Protein AF-A0A1J4V3S9-F1 (afdb_monomer)

Organism: NCBI:txid1805282

Solvent-accessible surface area (backbone atoms only — not comparable to full-atom values): 5370 Å² total; per-residue (Å²): 131,67,61,76,69,40,50,77,36,48,70,62,34,25,67,54,50,72,44,48,51,65,58,49,53,55,49,48,66,64,42,51,62,57,46,52,54,50,50,50,50,64,60,61,71,51,95,66,98,59,69,80,85,75,61,89,72,74,89,63,53,71,68,49,51,54,54,49,49,37,37,45,63,66,72,42,80,47,71,67,56,51,43,69,75,66,67,126

Mean predicted aligned error: 6.05 Å

Foldseek 3Di:
DPLVVQLVPQVSLCVQQVDGSVVLVVVCVVCVVVVVVVQQCVQPVDDDPDDRPPDDDDPDDPSVVVSVVSNCCVVDPDVVNVCVVPVD

pLDDT: mean 88.4, std 8.2, range [55.16, 97.19]

Secondary structure (DSSP, 8-state):
--HHHHHT-HHHHHHHHSS-HHHHHHHHHHHHHHHHHHHHHHHHSS--SS-TT-SPPPSS-HHHHHHHHHHHHHHS--HHHHHHHH--

Structure (mmCIF, N/CA/C/O backbone):
data_AF-A0A1J4V3S9-F1
#
_entry.id   AF-A0A1J4V3S9-F1
#
loop_
_atom_site.group_PDB
_atom_site.id
_atom_site.type_symbol
_atom_site.label_atom_id
_atom_site.label_alt_id
_atom_site.label_comp_id
_atom_site.label_asym_id
_atom_site.label_entity_id
_atom_site.label_seq_id
_atom_site.pdbx_PDB_ins_code
_atom_site.Cartn_x
_atom_site.Cartn_y
_atom_site.Cartn_z
_atom_site.occupancy
_atom_site.B_iso_or_equiv
_atom_site.auth_seq_id
_atom_site.auth_comp_id
_atom_site.auth_asym_id
_atom_site.auth_atom_id
_atom_site.pdbx_PDB_model_num
ATOM 1 N N . MET A 1 1 ? -10.346 6.622 -1.838 1.00 80.31 1 MET A N 1
ATOM 2 C CA . MET A 1 1 ? -10.643 5.862 -0.600 1.00 80.31 1 MET A CA 1
ATOM 3 C C . MET A 1 1 ? -10.021 6.580 0.594 1.00 80.31 1 MET A C 1
ATOM 5 O O . MET A 1 1 ? -8.861 6.960 0.507 1.00 80.31 1 MET A O 1
ATOM 9 N N . ASN A 1 2 ? -10.764 6.819 1.680 1.00 90.12 2 ASN A N 1
ATOM 10 C CA . ASN A 1 2 ? -10.229 7.508 2.864 1.00 90.12 2 ASN A CA 1
ATOM 11 C C . ASN A 1 2 ? -9.777 6.486 3.920 1.00 90.12 2 ASN A C 1
ATOM 13 O O . ASN A 1 2 ? -10.575 6.064 4.756 1.00 90.12 2 ASN A O 1
ATOM 17 N N . ILE A 1 3 ? -8.504 6.084 3.858 1.00 91.88 3 ILE A N 1
ATOM 18 C CA . ILE A 1 3 ? -7.943 5.053 4.744 1.00 91.88 3 ILE A CA 1
ATOM 19 C C . ILE A 1 3 ? -7.941 5.502 6.205 1.00 91.88 3 ILE A C 1
ATOM 21 O O . ILE A 1 3 ? -8.326 4.727 7.074 1.00 91.88 3 ILE A O 1
ATOM 25 N N . ARG A 1 4 ? -7.650 6.782 6.474 1.00 92.06 4 ARG A N 1
ATOM 26 C CA . ARG A 1 4 ? -7.673 7.354 7.832 1.00 92.06 4 ARG A CA 1
ATOM 27 C C . ARG A 1 4 ? -9.033 7.222 8.519 1.00 92.06 4 ARG A C 1
ATOM 29 O O . ARG A 1 4 ? -9.095 6.942 9.708 1.00 92.06 4 ARG A O 1
ATOM 36 N N . LYS A 1 5 ? -10.136 7.419 7.790 1.00 93.88 5 LYS A N 1
ATOM 37 C CA . LYS A 1 5 ? -11.487 7.211 8.344 1.00 93.88 5 LYS A CA 1
ATOM 38 C C . LYS A 1 5 ? -11.810 5.729 8.545 1.00 93.88 5 LYS A C 1
ATOM 40 O O . LYS A 1 5 ? -12.524 5.385 9.481 1.00 93.88 5 LYS A O 1
ATOM 45 N N . LEU A 1 6 ? -11.316 4.853 7.670 1.00 92.00 6 LEU A N 1
ATOM 46 C CA . LEU A 1 6 ? -11.547 3.410 7.775 1.00 92.00 6 LEU A CA 1
ATOM 47 C C . LEU A 1 6 ? -10.753 2.791 8.930 1.00 92.00 6 LEU A C 1
ATOM 49 O O . LEU A 1 6 ? -11.285 1.940 9.638 1.00 92.00 6 LEU A O 1
ATOM 53 N N . SER A 1 7 ? -9.516 3.235 9.160 1.00 92.69 7 SER A N 1
ATOM 54 C CA . SER A 1 7 ? -8.656 2.726 10.235 1.00 92.69 7 SER A CA 1
ATOM 55 C C . SER A 1 7 ? -9.219 3.008 11.631 1.00 92.69 7 SER A C 1
ATOM 57 O O . SER A 1 7 ? -8.997 2.222 12.549 1.00 92.69 7 SER A O 1
ATOM 59 N N . GLN A 1 8 ? -10.036 4.057 11.779 1.00 96.00 8 GLN A N 1
ATOM 60 C CA . GLN A 1 8 ? -10.792 4.358 13.004 1.00 96.00 8 GLN A CA 1
ATOM 61 C C . GLN A 1 8 ? -11.900 3.336 13.314 1.00 96.00 8 GLN A C 1
ATOM 63 O O . GLN A 1 8 ? -12.475 3.365 14.399 1.00 96.00 8 GLN A O 1
ATOM 68 N N . ARG A 1 9 ? -12.220 2.427 12.384 1.00 95.94 9 ARG A N 1
ATOM 69 C CA . ARG A 1 9 ? -13.237 1.377 12.548 1.00 95.94 9 ARG A CA 1
ATOM 70 C C . ARG A 1 9 ? -12.600 -0.004 12.348 1.00 95.94 9 ARG A C 1
ATOM 72 O O . ARG A 1 9 ? -12.837 -0.629 11.314 1.00 95.94 9 ARG A O 1
ATOM 79 N N . PRO A 1 10 ? -11.834 -0.529 13.326 1.00 94.50 10 PRO A N 1
ATOM 80 C CA . PRO A 1 10 ? -11.012 -1.729 13.142 1.00 94.50 10 PRO A CA 1
ATOM 81 C C . PRO A 1 10 ? -11.783 -2.962 12.663 1.00 94.50 10 PRO A C 1
ATOM 83 O O . PRO A 1 10 ? -11.281 -3.703 11.824 1.00 94.50 10 PRO A O 1
ATOM 86 N N . LYS A 1 11 ? -13.024 -3.157 13.135 1.00 95.12 11 LYS A N 1
ATOM 87 C CA . LYS A 1 11 ? -13.886 -4.269 12.692 1.00 95.12 11 LYS A CA 1
ATOM 88 C C . LYS A 1 11 ? -14.216 -4.186 11.199 1.00 95.12 11 LYS A C 1
ATOM 90 O O . LYS A 1 11 ? -14.082 -5.168 10.480 1.00 95.12 11 LYS A O 1
ATOM 95 N N . VAL A 1 12 ? -14.618 -3.003 10.734 1.00 92.62 12 VAL A N 1
ATOM 96 C CA . VAL A 1 12 ? -14.947 -2.756 9.320 1.00 92.62 12 VAL A CA 1
ATOM 97 C C . VAL A 1 12 ? -13.689 -2.862 8.462 1.00 92.62 12 VAL A C 1
ATOM 99 O O . VAL A 1 12 ? -13.712 -3.473 7.399 1.00 92.62 12 VAL A O 1
ATOM 102 N N . PHE A 1 13 ? -12.576 -2.315 8.951 1.00 95.19 13 PHE A N 1
ATOM 103 C CA . PHE A 1 13 ? -11.282 -2.394 8.285 1.00 95.19 13 PHE A CA 1
ATOM 104 C C . PHE A 1 13 ? -10.841 -3.849 8.069 1.00 95.19 13 PHE A C 1
ATOM 106 O O . PHE A 1 13 ? -10.546 -4.242 6.943 1.00 95.19 13 PHE A O 1
ATOM 113 N N . GLY A 1 14 ? -10.878 -4.666 9.126 1.00 93.75 14 GLY A N 1
ATOM 114 C CA . GLY A 1 14 ? -10.535 -6.086 9.054 1.00 93.75 14 GLY A CA 1
ATOM 115 C C . GLY A 1 14 ? -11.479 -6.888 8.160 1.00 93.75 14 GLY A C 1
ATOM 116 O O . 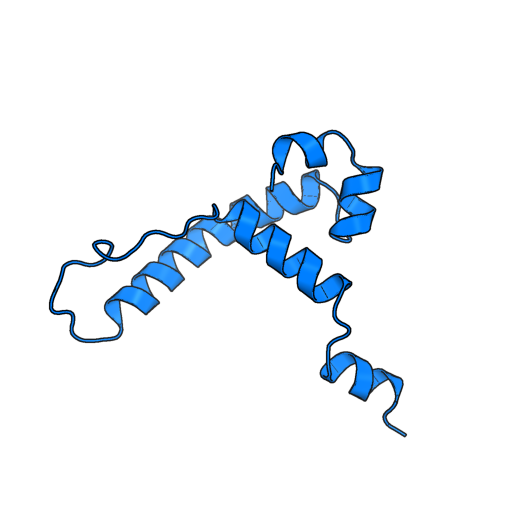GLY A 1 14 ? -11.035 -7.800 7.469 1.00 93.75 14 GLY A O 1
ATOM 117 N N . HIS A 1 15 ? -12.763 -6.527 8.098 1.00 90.75 15 HIS A N 1
ATOM 118 C CA . HIS A 1 15 ? -13.698 -7.169 7.175 1.00 90.75 15 HIS A CA 1
ATOM 119 C C . HIS A 1 15 ? -13.294 -6.947 5.709 1.00 90.75 15 HIS A C 1
ATOM 121 O O . HIS A 1 15 ? -13.218 -7.913 4.946 1.00 90.75 15 HIS A O 1
ATOM 127 N N . PHE A 1 16 ? -12.966 -5.708 5.330 1.00 89.94 16 PHE A N 1
ATOM 128 C CA . PHE A 1 16 ? -12.578 -5.382 3.956 1.00 89.94 16 PHE A CA 1
ATOM 129 C C . PHE A 1 16 ? -11.195 -5.911 3.577 1.00 89.94 16 PHE A C 1
ATOM 131 O O . PHE A 1 16 ? -11.049 -6.526 2.526 1.00 89.94 16 PHE A O 1
ATOM 138 N N . PHE A 1 17 ? -10.190 -5.685 4.423 1.00 92.44 17 PHE A N 1
ATOM 139 C CA . PHE A 1 17 ? -8.792 -5.929 4.058 1.00 92.44 17 PHE A CA 1
ATOM 140 C C . PHE A 1 17 ? -8.218 -7.228 4.632 1.00 92.44 17 PHE A C 1
ATOM 142 O O . PHE A 1 17 ? -7.110 -7.609 4.281 1.00 92.44 17 PHE A O 1
ATOM 149 N N . GLY A 1 18 ? -8.938 -7.916 5.521 1.00 92.06 18 GLY A N 1
ATOM 150 C CA . GLY A 1 18 ? -8.475 -9.158 6.150 1.00 92.06 18 GLY A CA 1
ATOM 151 C C . GLY A 1 18 ? -7.380 -8.978 7.209 1.00 92.06 18 GLY A C 1
ATOM 152 O O . GLY A 1 18 ? -6.961 -9.965 7.803 1.00 92.06 18 GLY A O 1
ATOM 153 N N . ILE A 1 19 ? -6.936 -7.746 7.476 1.00 95.31 19 ILE A N 1
ATOM 154 C CA . ILE A 1 19 ? -5.891 -7.420 8.459 1.00 95.31 19 ILE A CA 1
ATOM 155 C C . ILE A 1 19 ? -6.288 -6.221 9.325 1.00 95.31 19 ILE A C 1
ATOM 157 O O . ILE A 1 19 ? -7.165 -5.437 8.961 1.00 95.31 19 ILE A O 1
ATOM 161 N N . SER A 1 20 ? -5.651 -6.066 10.487 1.00 96.81 20 SER A N 1
ATOM 162 C CA . SER A 1 20 ? -5.894 -4.917 11.367 1.00 96.81 20 SER A CA 1
ATOM 163 C C . SER A 1 20 ? -5.276 -3.621 10.814 1.00 96.81 20 SER A C 1
ATOM 165 O O . SER A 1 20 ? -4.282 -3.673 10.085 1.00 96.81 20 SER A O 1
ATOM 167 N N . PRO A 1 21 ? -5.782 -2.436 11.214 1.00 97.00 21 PRO A N 1
ATOM 168 C CA . PRO A 1 21 ? -5.162 -1.163 10.847 1.00 97.00 21 PRO A CA 1
ATOM 169 C C . PRO A 1 21 ? -3.684 -1.052 11.247 1.00 97.00 21 PRO A C 1
ATOM 171 O O . PRO A 1 21 ? -2.901 -0.444 10.526 1.00 97.00 21 PRO A O 1
ATOM 174 N N . LYS A 1 22 ? -3.292 -1.649 12.384 1.00 97.19 22 LYS A N 1
ATOM 175 C CA . LYS A 1 22 ? -1.895 -1.655 12.842 1.00 97.19 22 LYS A CA 1
ATOM 176 C C . LYS A 1 22 ? -1.007 -2.448 11.881 1.00 97.19 22 LYS A C 1
ATOM 178 O O . LYS A 1 22 ? -0.046 -1.892 11.372 1.00 97.19 22 LYS A O 1
ATOM 183 N N . GLN A 1 23 ? -1.383 -3.693 11.580 1.00 97.19 23 GLN A N 1
ATOM 184 C CA . GLN A 1 23 ? -0.650 -4.541 10.631 1.00 97.19 23 GLN A CA 1
ATOM 185 C C . GLN A 1 23 ? -0.542 -3.891 9.253 1.00 97.19 23 GLN A C 1
ATOM 187 O O . GLN A 1 23 ? 0.510 -3.944 8.629 1.00 97.19 23 GLN A O 1
ATOM 192 N N . PHE A 1 24 ? -1.616 -3.247 8.791 1.00 96.81 24 PHE A N 1
ATOM 193 C CA . PHE A 1 24 ? -1.594 -2.514 7.533 1.00 96.81 24 PHE A CA 1
ATOM 194 C C . PHE A 1 24 ? -0.587 -1.356 7.573 1.00 96.81 24 PHE A C 1
ATOM 196 O O . PHE A 1 24 ? 0.231 -1.234 6.670 1.00 96.81 24 PHE A O 1
ATOM 203 N N . ASN A 1 25 ? -0.591 -0.536 8.627 1.00 96.25 25 ASN A N 1
ATOM 204 C CA . ASN A 1 25 ? 0.361 0.570 8.759 1.00 96.25 25 ASN A CA 1
ATOM 205 C C . ASN A 1 25 ? 1.817 0.097 8.838 1.00 96.25 25 ASN A C 1
ATOM 207 O O . ASN A 1 25 ? 2.691 0.736 8.256 1.00 96.25 25 ASN A O 1
ATOM 211 N N . ASP A 1 26 ? 2.075 -0.993 9.561 1.00 97.12 26 ASP A N 1
ATOM 212 C CA . ASP A 1 26 ? 3.411 -1.578 9.672 1.00 97.12 26 ASP A CA 1
ATOM 213 C C . ASP A 1 26 ? 3.879 -2.089 8.295 1.00 97.12 26 ASP A C 1
ATOM 215 O O . ASP A 1 26 ? 4.959 -1.719 7.838 1.00 97.12 26 ASP A O 1
ATOM 219 N N . LEU A 1 27 ? 3.001 -2.777 7.555 1.00 96.31 27 LEU A N 1
ATOM 220 C CA . LEU A 1 27 ? 3.261 -3.224 6.183 1.00 96.31 27 LEU A CA 1
ATOM 221 C C . LEU A 1 27 ? 3.555 -2.061 5.221 1.00 96.31 27 LEU A C 1
ATOM 223 O O . LEU A 1 27 ? 4.463 -2.149 4.398 1.00 96.31 27 LEU A O 1
ATOM 227 N N . ILE A 1 28 ? 2.799 -0.960 5.300 1.00 96.75 28 ILE A N 1
ATOM 228 C CA . ILE A 1 28 ? 3.034 0.213 4.445 1.00 96.75 28 ILE A CA 1
ATOM 229 C C . ILE A 1 28 ? 4.431 0.787 4.682 1.00 96.75 28 ILE A C 1
ATOM 231 O O . ILE A 1 28 ? 5.122 1.086 3.711 1.00 96.75 28 ILE A O 1
ATOM 235 N N . LYS A 1 29 ? 4.865 0.900 5.943 1.00 95.56 29 LYS A N 1
ATOM 236 C CA . LYS A 1 29 ? 6.203 1.412 6.278 1.00 95.56 29 LYS A CA 1
ATOM 237 C C . LYS A 1 29 ? 7.315 0.543 5.700 1.00 95.56 29 LYS A C 1
ATOM 239 O O . LYS A 1 29 ? 8.313 1.079 5.231 1.00 95.56 29 LYS A O 1
ATOM 244 N N . GLU A 1 30 ? 7.143 -0.774 5.731 1.00 95.75 30 GLU A N 1
ATOM 245 C CA . GLU A 1 30 ? 8.122 -1.720 5.189 1.00 95.75 30 GLU A CA 1
ATOM 246 C C . GLU A 1 30 ? 8.169 -1.682 3.656 1.00 95.75 30 GLU A C 1
ATOM 248 O O . GLU A 1 30 ? 9.244 -1.706 3.057 1.00 95.75 30 GLU A O 1
ATOM 253 N N . LEU A 1 31 ? 7.007 -1.595 3.002 1.00 96.19 31 LEU A N 1
ATOM 254 C CA . LEU A 1 31 ? 6.917 -1.711 1.548 1.00 96.19 31 LEU A CA 1
ATOM 255 C C . LEU A 1 31 ? 7.128 -0.399 0.793 1.00 96.19 31 LEU A C 1
ATOM 257 O O . LEU A 1 31 ? 7.463 -0.449 -0.389 1.00 96.19 31 LEU A O 1
ATOM 261 N N . GLU A 1 32 ? 6.916 0.763 1.412 1.00 95.50 32 GLU A N 1
ATOM 262 C CA . GLU A 1 32 ? 6.949 2.040 0.689 1.00 95.50 32 GLU A CA 1
ATOM 263 C C . GLU A 1 32 ? 8.323 2.314 0.069 1.00 95.50 32 GLU A C 1
ATOM 265 O O . GLU A 1 32 ? 8.397 2.693 -1.102 1.00 95.50 32 GLU A O 1
ATOM 270 N N . LEU A 1 33 ? 9.408 2.045 0.801 1.00 93.75 33 LEU A N 1
ATOM 271 C CA . LEU A 1 33 ? 10.766 2.220 0.282 1.00 93.75 33 LEU A CA 1
ATOM 272 C C . LEU A 1 33 ? 11.047 1.263 -0.889 1.00 93.75 33 LEU A C 1
ATOM 274 O O . LEU A 1 33 ? 11.473 1.694 -1.960 1.00 93.75 33 LEU A O 1
ATOM 278 N N . LEU A 1 34 ? 10.714 -0.020 -0.720 1.00 95.56 34 LEU A N 1
ATOM 279 C CA . LEU A 1 34 ? 10.887 -1.045 -1.756 1.00 95.56 34 LEU A CA 1
ATOM 280 C C . LEU A 1 34 ? 10.075 -0.720 -3.016 1.00 95.56 34 LEU A C 1
ATOM 282 O O . LEU A 1 34 ? 10.537 -0.905 -4.144 1.00 95.56 34 LEU A O 1
ATOM 286 N N . TRP A 1 35 ? 8.861 -0.199 -2.837 1.00 94.69 35 TRP A N 1
ATOM 287 C CA . TRP A 1 35 ? 8.020 0.241 -3.939 1.00 94.69 35 TRP A CA 1
ATOM 288 C C . TRP A 1 35 ? 8.624 1.438 -4.671 1.00 94.69 35 TRP A C 1
ATOM 290 O O . TRP A 1 35 ? 8.612 1.452 -5.902 1.00 94.69 35 TRP A O 1
ATOM 300 N N . GLN A 1 36 ? 9.178 2.421 -3.956 1.00 92.56 36 GLN A N 1
ATOM 301 C CA . GLN A 1 36 ? 9.836 3.575 -4.574 1.00 92.56 36 GLN A CA 1
ATOM 302 C C . GLN A 1 36 ? 11.040 3.152 -5.426 1.00 92.56 36 GLN A C 1
ATOM 304 O O . GLN A 1 36 ? 11.176 3.614 -6.564 1.00 92.56 36 GLN A O 1
ATOM 309 N N . GLU A 1 37 ? 11.869 2.234 -4.926 1.00 93.19 37 GLU A N 1
ATOM 310 C CA . GLU A 1 37 ? 13.002 1.668 -5.666 1.00 93.19 37 GLU A CA 1
ATOM 311 C C . GLU A 1 37 ? 12.544 0.913 -6.921 1.00 93.19 37 GLU A C 1
ATOM 313 O O . GLU A 1 37 ? 13.046 1.152 -8.027 1.00 93.19 37 GLU A O 1
ATOM 318 N N . ALA A 1 38 ? 11.540 0.043 -6.777 1.00 92.69 38 ALA A N 1
ATOM 319 C CA . ALA A 1 38 ? 10.971 -0.710 -7.889 1.00 92.69 38 ALA A CA 1
ATOM 320 C C . ALA A 1 38 ? 10.324 0.211 -8.937 1.00 92.69 38 ALA A C 1
ATOM 322 O O . ALA A 1 38 ? 10.508 0.014 -10.140 1.00 92.69 38 ALA A O 1
ATOM 323 N N . GLU A 1 39 ? 9.610 1.253 -8.509 1.00 91.56 39 GLU A N 1
ATOM 324 C CA . GLU A 1 39 ? 9.024 2.258 -9.396 1.00 91.56 39 GLU A CA 1
ATOM 325 C C . GLU A 1 39 ? 10.086 3.064 -10.133 1.00 91.56 39 GLU A C 1
ATOM 327 O O . GLU A 1 39 ? 9.920 3.351 -11.323 1.00 91.56 39 GLU A O 1
ATOM 332 N N . HIS A 1 40 ? 11.172 3.433 -9.454 1.00 89.88 40 HIS A N 1
ATOM 333 C CA . HIS A 1 40 ? 12.288 4.116 -10.089 1.00 89.8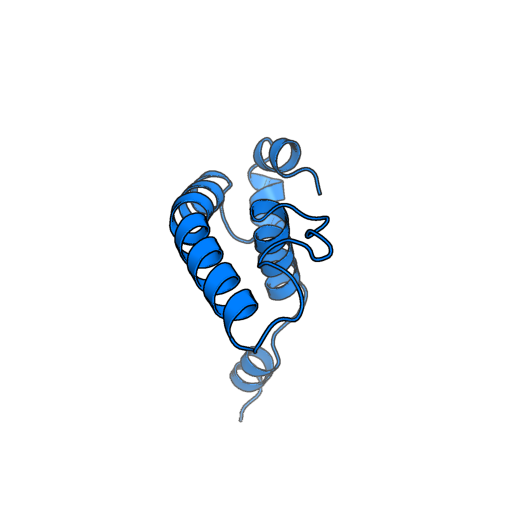8 40 HIS A CA 1
ATOM 334 C C . HIS A 1 40 ? 12.904 3.229 -11.175 1.00 89.88 40 HIS A C 1
ATOM 336 O O . HIS A 1 40 ? 12.991 3.658 -12.328 1.00 89.88 40 HIS A O 1
ATOM 342 N N . LYS A 1 41 ? 13.211 1.966 -10.843 1.00 90.81 41 LYS A N 1
ATOM 343 C CA . LYS A 1 41 ? 13.729 0.963 -11.786 1.00 90.81 41 LYS A CA 1
ATOM 344 C C . LYS A 1 41 ? 12.790 0.750 -12.975 1.00 90.81 41 LYS A C 1
ATOM 346 O O . LYS A 1 41 ? 13.226 0.772 -14.122 1.00 90.81 41 LYS A O 1
ATOM 351 N N . ARG A 1 42 ? 11.484 0.603 -12.732 1.00 89.00 42 ARG A N 1
ATOM 352 C CA . ARG A 1 42 ? 10.471 0.461 -13.792 1.00 89.00 42 ARG A CA 1
ATOM 353 C C . ARG A 1 42 ? 10.457 1.677 -14.713 1.00 89.00 42 ARG A C 1
ATOM 355 O O . ARG A 1 42 ? 10.356 1.536 -15.930 1.00 89.00 42 ARG A O 1
ATOM 362 N N . LYS A 1 43 ? 10.548 2.883 -14.149 1.00 86.44 43 LYS A N 1
ATOM 363 C CA . LYS A 1 43 ? 10.556 4.120 -14.936 1.00 86.44 43 LYS A CA 1
ATOM 364 C C . LYS A 1 43 ? 11.851 4.292 -15.726 1.00 86.44 43 LYS A C 1
ATOM 366 O O . LYS A 1 43 ? 11.779 4.908 -16.787 1.00 86.44 43 LYS A O 1
ATOM 371 N N . SER A 1 44 ? 12.988 3.789 -15.256 1.00 87.00 44 SER A N 1
ATOM 372 C CA . SER A 1 44 ? 14.284 3.900 -15.938 1.00 87.00 44 SER A CA 1
ATOM 373 C C . SER A 1 44 ? 14.610 2.738 -16.886 1.00 87.00 44 SER A C 1
ATOM 375 O O . SER A 1 44 ? 15.583 2.839 -17.624 1.00 87.00 44 SER A O 1
ATOM 377 N N . ALA A 1 45 ? 13.797 1.676 -16.915 1.00 83.50 45 ALA A N 1
ATOM 378 C CA . ALA A 1 45 ? 14.066 0.450 -17.676 1.00 83.50 45 ALA A CA 1
ATOM 379 C C . ALA A 1 45 ? 14.201 0.631 -19.202 1.00 83.50 45 ALA A C 1
ATOM 381 O O . ALA A 1 45 ? 14.839 -0.187 -19.856 1.00 83.50 45 ALA A O 1
ATOM 382 N N . TYR A 1 46 ? 13.616 1.688 -19.771 1.00 82.81 46 TYR A N 1
ATOM 383 C CA . TYR A 1 46 ? 13.676 1.973 -21.206 1.00 82.81 46 TYR A CA 1
ATOM 384 C C . TYR A 1 46 ? 14.313 3.336 -21.466 1.00 82.81 46 TYR A C 1
ATOM 386 O O . TYR A 1 46 ? 14.101 4.258 -20.669 1.00 82.81 46 TYR A O 1
ATOM 394 N N . PRO A 1 47 ? 15.023 3.511 -22.597 1.00 81.25 47 PRO A N 1
ATOM 395 C CA . PRO A 1 47 ? 15.546 4.812 -22.990 1.00 81.25 47 PRO A CA 1
ATOM 396 C C . PRO A 1 47 ? 14.403 5.832 -23.053 1.00 81.25 47 PRO A C 1
ATOM 398 O O . PRO A 1 47 ? 13.441 5.694 -23.813 1.00 81.25 47 PRO A O 1
ATOM 401 N N . ARG A 1 48 ? 14.477 6.854 -22.195 1.00 73.12 48 ARG A N 1
ATOM 402 C CA . ARG A 1 48 ? 13.416 7.852 -22.051 1.00 73.12 48 ARG A CA 1
ATOM 403 C C . ARG A 1 48 ? 13.726 9.094 -22.873 1.00 73.12 48 ARG A C 1
ATOM 405 O O . ARG A 1 48 ? 14.811 9.650 -22.782 1.00 73.12 48 ARG A O 1
ATOM 412 N N . LYS A 1 49 ? 12.702 9.631 -23.542 1.00 76.94 49 LYS A N 1
ATOM 413 C CA . LYS A 1 49 ? 12.744 10.984 -24.130 1.00 76.94 49 LYS A CA 1
ATOM 414 C C . LYS A 1 49 ? 12.608 12.109 -23.088 1.00 76.94 49 LYS A C 1
ATOM 416 O O . LYS A 1 49 ? 12.884 13.260 -23.392 1.00 76.94 49 LYS A O 1
ATOM 421 N N . ARG A 1 50 ? 12.118 11.807 -21.876 1.00 76.62 50 ARG A N 1
ATOM 422 C CA . ARG A 1 50 ? 11.852 12.778 -20.793 1.00 76.62 50 ARG A CA 1
ATOM 423 C C . ARG A 1 50 ? 12.389 12.264 -19.461 1.00 76.62 50 ARG A C 1
ATOM 425 O O . ARG A 1 50 ? 12.334 11.057 -19.218 1.00 76.62 50 ARG A O 1
ATOM 432 N N . ALA A 1 51 ? 12.787 13.180 -18.576 1.00 79.81 51 ALA A N 1
ATOM 433 C CA . ALA A 1 51 ? 13.254 12.851 -17.230 1.00 79.81 51 ALA A CA 1
ATOM 434 C C . ALA A 1 51 ? 12.284 11.915 -16.478 1.00 79.81 51 ALA A C 1
ATOM 436 O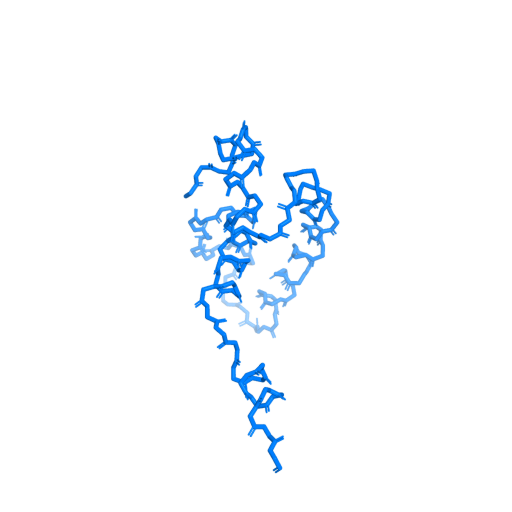 O . ALA A 1 51 ? 11.056 11.968 -16.649 1.00 79.81 51 ALA A O 1
ATOM 437 N N . VAL A 1 52 ? 12.850 11.033 -15.654 1.00 77.44 52 VAL A N 1
ATOM 438 C CA . VAL A 1 52 ? 12.103 10.112 -14.789 1.00 77.44 52 VAL A CA 1
ATOM 439 C C . VAL A 1 52 ? 11.165 10.922 -13.884 1.00 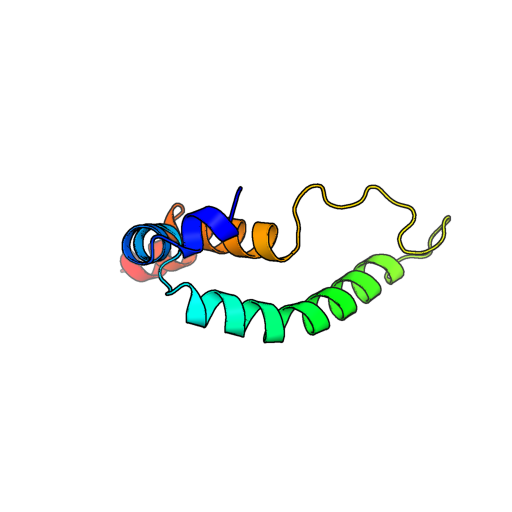77.44 52 VAL A C 1
ATOM 441 O O . VAL A 1 52 ? 11.539 11.965 -13.363 1.00 77.44 52 VAL A O 1
ATOM 444 N N . GLY A 1 53 ? 9.907 10.487 -13.756 1.00 74.69 53 GLY A N 1
ATOM 445 C CA . GLY A 1 53 ? 8.907 11.164 -12.914 1.00 74.69 53 GLY A CA 1
ATOM 446 C C . GLY A 1 53 ? 8.110 12.298 -13.578 1.00 74.69 53 GLY A C 1
ATOM 447 O O . GLY A 1 53 ? 7.139 12.758 -12.993 1.00 74.69 53 GLY A O 1
ATOM 448 N N . ARG A 1 54 ? 8.424 12.699 -14.820 1.00 77.62 54 ARG A N 1
ATOM 449 C CA . ARG A 1 54 ? 7.666 13.729 -15.577 1.00 77.62 54 ARG A CA 1
ATOM 450 C C . ARG A 1 54 ? 6.391 13.216 -16.277 1.00 77.62 54 ARG A C 1
ATOM 452 O O . ARG A 1 54 ? 5.820 13.919 -17.107 1.00 77.62 54 ARG A O 1
ATOM 459 N N . GLY A 1 55 ? 5.997 11.967 -16.031 1.00 77.12 55 GLY A N 1
ATOM 460 C CA . GLY A 1 55 ? 4.753 11.391 -16.555 1.00 77.12 55 GLY A CA 1
ATOM 461 C C . GLY A 1 55 ? 3.543 11.740 -15.687 1.00 77.12 55 GLY A C 1
ATOM 462 O O . GLY A 1 55 ? 3.677 12.433 -14.682 1.00 77.12 55 GLY A O 1
ATOM 463 N N . ILE A 1 56 ? 2.370 11.216 -16.054 1.00 78.88 56 ILE A N 1
ATOM 464 C CA . ILE A 1 56 ? 1.177 11.294 -15.201 1.00 78.88 56 ILE A CA 1
ATOM 465 C C . ILE A 1 56 ? 1.496 10.635 -13.855 1.00 78.88 56 ILE A C 1
ATOM 467 O O . ILE A 1 56 ? 1.971 9.498 -13.807 1.00 78.88 56 ILE A O 1
ATOM 471 N N . GLN A 1 57 ? 1.257 11.370 -12.772 1.00 83.25 57 GLN A N 1
ATOM 472 C CA . GLN A 1 57 ? 1.369 10.835 -11.422 1.00 83.25 57 GLN A CA 1
ATOM 473 C C . GLN A 1 57 ? 0.162 9.949 -11.111 1.00 83.25 57 GLN A C 1
ATOM 475 O O . GLN A 1 57 ? -0.939 10.168 -11.625 1.00 83.25 57 GLN A O 1
ATOM 480 N N . TYR A 1 58 ? 0.364 8.946 -10.261 1.00 85.75 58 TYR A N 1
ATOM 481 C CA . TYR A 1 58 ? -0.746 8.143 -9.769 1.00 85.75 58 TYR A CA 1
ATOM 482 C C . TYR A 1 58 ? -1.734 9.042 -9.019 1.00 85.75 58 TYR A C 1
ATOM 484 O O . TYR A 1 58 ? -1.348 9.809 -8.142 1.00 85.75 58 TYR A O 1
ATOM 492 N N . LYS A 1 59 ? -3.018 8.943 -9.378 1.00 89.38 59 LYS A N 1
ATOM 493 C CA . LYS A 1 59 ? -4.104 9.565 -8.611 1.00 89.38 59 LYS A CA 1
ATOM 494 C C . LYS A 1 59 ? -4.204 8.996 -7.184 1.00 89.38 59 LYS A C 1
ATOM 496 O O . LYS A 1 59 ? -4.422 9.792 -6.274 1.00 89.38 59 LYS A O 1
ATOM 501 N N . PRO A 1 60 ? -4.086 7.668 -6.958 1.00 92.31 60 PRO A N 1
ATOM 502 C CA . PRO A 1 60 ? -4.061 7.130 -5.602 1.00 92.31 60 PRO A CA 1
ATOM 503 C C . PRO A 1 60 ? -2.678 7.251 -4.949 1.00 92.31 60 PRO A C 1
ATOM 505 O O . PRO A 1 60 ? -1.653 7.121 -5.619 1.00 92.31 60 PRO A O 1
ATOM 508 N N . SER A 1 61 ? -2.655 7.426 -3.625 1.00 93.19 61 SER A N 1
ATOM 509 C CA . SER A 1 61 ? -1.432 7.260 -2.827 1.00 93.19 61 SER A CA 1
ATOM 510 C C . SER A 1 61 ? -0.982 5.793 -2.791 1.00 93.19 61 SER A C 1
ATOM 512 O O . SER A 1 61 ? -1.776 4.891 -3.069 1.00 93.19 61 SER A O 1
ATOM 514 N N . PHE A 1 62 ? 0.273 5.534 -2.405 1.00 93.44 62 PHE A N 1
ATOM 515 C CA . PHE A 1 62 ? 0.786 4.167 -2.225 1.00 93.44 62 PHE A CA 1
ATOM 516 C C . PHE A 1 62 ? -0.096 3.343 -1.277 1.00 93.44 62 PHE A C 1
ATOM 518 O O . PHE A 1 62 ? -0.567 2.267 -1.638 1.00 93.44 62 PHE A O 1
ATOM 525 N N . GLU A 1 63 ? -0.446 3.924 -0.131 1.00 94.88 63 GLU A N 1
ATOM 526 C CA . GLU A 1 63 ? -1.393 3.356 0.830 1.00 94.88 63 GLU A CA 1
ATOM 527 C C . GLU A 1 63 ? -2.735 2.965 0.182 1.00 94.88 63 GLU A C 1
ATOM 529 O O . GLU A 1 63 ? -3.253 1.870 0.396 1.00 94.88 63 GLU A O 1
ATOM 534 N N . GLN A 1 64 ? -3.298 3.834 -0.663 1.00 95.44 64 GLN A N 1
ATOM 535 C CA . GLN A 1 64 ? -4.55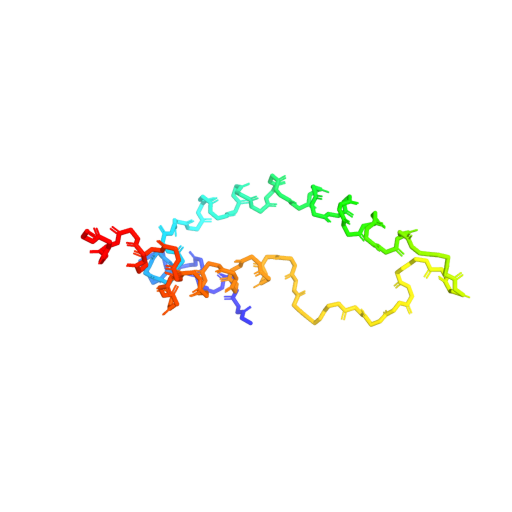1 3.551 -1.362 1.00 95.44 64 GLN A CA 1
ATOM 536 C C . GLN A 1 64 ? -4.401 2.445 -2.411 1.00 95.44 64 GLN A C 1
ATOM 538 O O . GLN A 1 64 ? -5.345 1.677 -2.596 1.00 95.44 64 GLN A O 1
ATOM 543 N N . MET A 1 65 ? -3.252 2.357 -3.087 1.00 95.06 65 MET A N 1
ATOM 544 C CA . MET A 1 65 ? -2.960 1.278 -4.035 1.00 95.06 65 MET A CA 1
ATOM 545 C C . MET A 1 65 ? -2.877 -0.075 -3.324 1.00 95.06 65 MET A C 1
ATOM 547 O O . MET A 1 65 ? -3.517 -1.027 -3.764 1.00 95.06 65 MET A O 1
ATOM 551 N N . VAL A 1 66 ? -2.175 -0.147 -2.191 1.00 95.44 66 VAL A N 1
ATOM 552 C CA . VAL A 1 66 ? -2.081 -1.371 -1.382 1.00 95.44 66 VAL A CA 1
ATOM 553 C C . VAL A 1 66 ? -3.454 -1.768 -0.843 1.00 95.44 66 VAL A C 1
ATOM 555 O O . VAL A 1 66 ? -3.871 -2.910 -1.003 1.00 95.44 66 VAL A O 1
ATOM 558 N N . ALA A 1 67 ? -4.219 -0.833 -0.281 1.00 95.06 67 ALA A N 1
ATOM 559 C CA . ALA A 1 67 ? -5.570 -1.131 0.190 1.00 95.06 67 ALA A CA 1
ATOM 560 C C . ALA A 1 67 ? -6.496 -1.618 -0.944 1.00 95.06 67 ALA A C 1
ATOM 562 O O . ALA A 1 67 ? -7.297 -2.528 -0.735 1.00 95.06 67 ALA A O 1
ATOM 563 N N . MET A 1 68 ? -6.365 -1.067 -2.156 1.00 94.12 68 MET A N 1
ATOM 564 C CA . MET A 1 68 ? -7.097 -1.565 -3.324 1.00 94.12 68 MET A CA 1
ATOM 565 C C . MET A 1 68 ? -6.681 -2.996 -3.689 1.00 94.12 68 MET A C 1
ATOM 567 O O . MET A 1 68 ? -7.542 -3.809 -4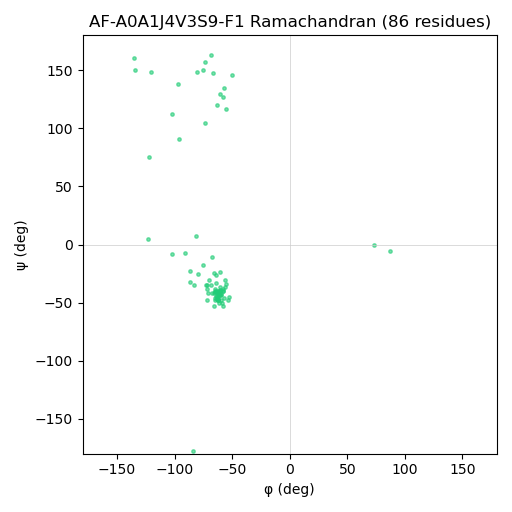.008 1.00 94.12 68 MET A O 1
ATOM 571 N 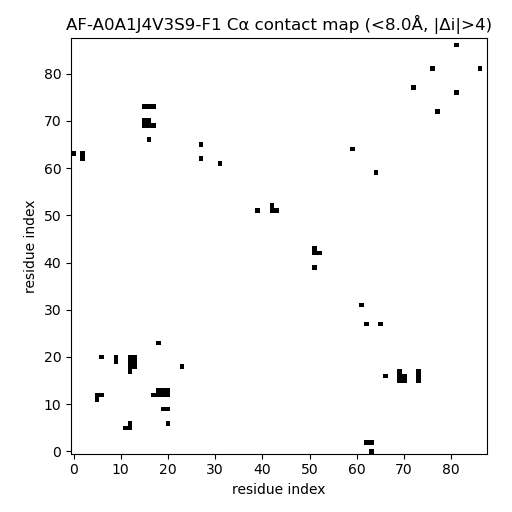N . TYR A 1 69 ? -5.387 -3.319 -3.599 1.00 93.19 69 TYR A N 1
ATOM 572 C CA . TYR A 1 69 ? -4.886 -4.676 -3.816 1.00 93.19 69 TYR A CA 1
ATOM 573 C C . TYR A 1 69 ? -5.502 -5.675 -2.826 1.00 93.19 69 TYR A C 1
ATOM 575 O O . TYR A 1 69 ? -6.046 -6.686 -3.258 1.00 93.19 69 TYR A O 1
ATOM 583 N N . PHE A 1 70 ? -5.520 -5.362 -1.524 1.00 93.31 70 PHE A N 1
ATOM 584 C CA . PHE A 1 70 ? -6.177 -6.206 -0.512 1.00 93.31 70 PHE A CA 1
ATOM 585 C C . PHE A 1 70 ? -7.680 -6.373 -0.760 1.00 93.31 70 PHE A C 1
ATOM 587 O O . PHE A 1 70 ? -8.228 -7.459 -0.583 1.00 93.31 70 PHE A O 1
ATOM 5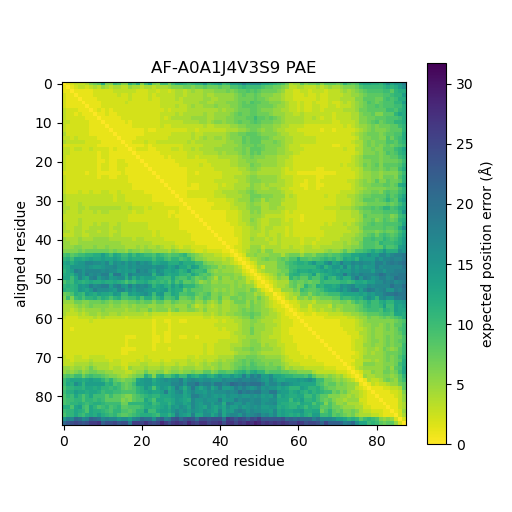94 N N . LEU A 1 71 ? -8.362 -5.303 -1.174 1.00 91.62 71 LEU A N 1
ATOM 595 C CA . LEU A 1 71 ? -9.778 -5.386 -1.520 1.00 91.62 71 LEU A CA 1
ATOM 596 C C . LEU A 1 71 ? -9.990 -6.320 -2.718 1.00 91.62 71 LEU A C 1
ATOM 598 O O . LEU A 1 71 ? -10.893 -7.155 -2.696 1.00 91.62 71 LEU A O 1
ATOM 602 N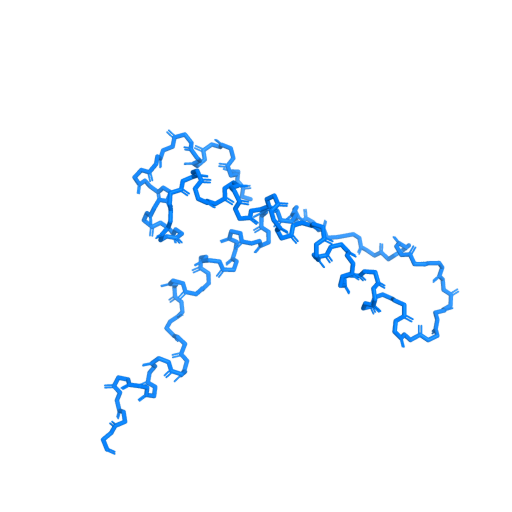 N . TYR A 1 72 ? -9.149 -6.206 -3.748 1.00 89.62 72 TYR A N 1
ATOM 603 C CA . TYR A 1 72 ? -9.228 -7.044 -4.939 1.00 89.62 72 TYR A CA 1
ATOM 604 C C . TYR A 1 72 ? -8.980 -8.517 -4.610 1.00 89.62 72 TYR A C 1
ATOM 606 O O . TYR A 1 72 ? -9.788 -9.355 -4.983 1.00 89.62 72 TYR A O 1
ATOM 614 N N . THR A 1 73 ? -7.943 -8.844 -3.837 1.00 85.31 73 THR A N 1
ATOM 615 C CA . THR A 1 73 ? -7.644 -10.238 -3.456 1.00 85.31 73 THR A CA 1
ATOM 616 C C . THR A 1 73 ? -8.706 -10.871 -2.556 1.00 85.31 73 THR A C 1
ATOM 618 O O . THR A 1 73 ? -8.843 -12.089 -2.536 1.00 85.31 73 THR A O 1
ATOM 621 N N . ARG A 1 74 ? -9.471 -10.065 -1.811 1.00 85.12 74 ARG A N 1
ATOM 622 C CA . ARG A 1 74 ? -10.595 -10.537 -0.985 1.00 85.12 74 ARG A CA 1
ATOM 623 C C . ARG A 1 74 ? -11.891 -10.703 -1.769 1.00 85.12 74 ARG A C 1
ATOM 625 O O . ARG A 1 74 ? -12.688 -11.573 -1.438 1.00 85.12 74 ARG A O 1
ATOM 632 N N . THR A 1 75 ? -12.125 -9.839 -2.753 1.00 82.62 75 THR A N 1
ATOM 633 C CA . THR A 1 75 ? -13.359 -9.840 -3.559 1.00 82.62 75 THR A CA 1
ATOM 634 C C . THR A 1 75 ? -13.278 -10.778 -4.752 1.00 82.62 75 THR A C 1
ATOM 636 O O . THR A 1 75 ? -14.285 -11.371 -5.129 1.00 82.62 75 THR A O 1
ATOM 639 N N . TYR A 1 76 ? -12.089 -10.939 -5.322 1.00 79.50 76 TYR A N 1
ATOM 640 C CA . TYR A 1 76 ? -11.817 -11.887 -6.385 1.00 79.50 76 TYR A CA 1
ATOM 641 C C . TYR A 1 76 ? -11.099 -13.096 -5.814 1.00 79.50 76 TYR A C 1
ATOM 643 O O . TYR A 1 76 ? -9.934 -13.031 -5.422 1.00 79.50 76 TYR A O 1
ATOM 651 N N . MET A 1 77 ? -11.796 -14.227 -5.827 1.00 72.12 77 MET A N 1
ATOM 652 C CA . MET A 1 77 ? -11.158 -15.518 -5.647 1.00 72.12 77 MET A CA 1
ATOM 653 C C . MET A 1 77 ? -10.185 -15.730 -6.810 1.00 72.12 77 MET A C 1
ATOM 655 O O . MET A 1 77 ? -10.582 -15.681 -7.975 1.00 72.12 77 MET A O 1
ATOM 659 N N . SER A 1 78 ? -8.896 -15.893 -6.511 1.00 74.19 78 SER A N 1
ATOM 660 C CA . SER A 1 78 ? -7.900 -16.052 -7.569 1.00 74.19 78 SER A CA 1
ATOM 661 C C . SER A 1 78 ? -8.126 -17.374 -8.306 1.00 74.19 78 SER A C 1
ATOM 663 O O . SER A 1 78 ? -8.521 -18.371 -7.704 1.00 74.19 78 SER A O 1
ATOM 665 N N . HIS A 1 79 ? -7.832 -17.412 -9.608 1.00 77.00 79 HIS A N 1
ATOM 666 C CA . HIS A 1 79 ? -7.878 -18.661 -10.376 1.00 77.00 79 HIS A CA 1
ATOM 667 C C . HIS A 1 79 ? -6.977 -19.747 -9.776 1.00 77.00 79 HIS A C 1
ATOM 669 O O . HIS A 1 79 ? -7.322 -20.918 -9.844 1.00 77.00 79 HIS A O 1
ATOM 675 N N . MET A 1 80 ? -5.872 -19.358 -9.131 1.00 73.38 80 MET A N 1
ATOM 676 C CA . MET A 1 80 ? -4.999 -20.275 -8.390 1.00 73.38 80 MET A CA 1
ATOM 677 C C . MET A 1 80 ? -5.712 -20.884 -7.178 1.00 73.38 80 MET A C 1
ATOM 679 O O . MET A 1 80 ? -5.574 -22.068 -6.917 1.00 73.38 80 MET A O 1
ATOM 683 N N . MET A 1 81 ? -6.512 -20.094 -6.461 1.00 75.62 81 MET A N 1
ATOM 684 C CA . MET A 1 81 ? -7.296 -20.571 -5.322 1.00 75.62 81 MET A CA 1
ATOM 685 C C . MET A 1 81 ? -8.487 -21.431 -5.770 1.00 75.62 81 MET A C 1
ATOM 687 O O . MET A 1 81 ? -8.818 -22.405 -5.107 1.00 75.62 81 MET A O 1
ATOM 691 N N . LEU A 1 82 ? -9.104 -21.111 -6.916 1.00 83.38 82 LEU A N 1
ATOM 692 C CA . LEU A 1 82 ? -10.093 -21.981 -7.568 1.00 83.38 82 LEU A CA 1
ATOM 693 C C . LEU A 1 82 ? -9.466 -23.309 -7.990 1.00 83.38 82 LEU A C 1
ATOM 695 O O . LEU A 1 82 ? -10.053 -24.351 -7.729 1.00 83.38 82 LEU A O 1
ATOM 699 N N . ALA A 1 83 ? -8.278 -23.278 -8.596 1.00 84.69 83 ALA A N 1
ATOM 700 C CA . ALA A 1 83 ? -7.543 -24.491 -8.914 1.00 84.69 83 ALA A CA 1
ATOM 701 C C . ALA A 1 83 ? -7.297 -25.298 -7.636 1.00 84.69 83 ALA A C 1
ATOM 703 O O . ALA A 1 83 ? -7.730 -26.436 -7.572 1.00 84.69 83 ALA A O 1
ATOM 704 N N . GLU A 1 84 ? -6.736 -24.715 -6.580 1.00 86.69 84 GLU A N 1
ATOM 705 C CA . GLU A 1 84 ? -6.485 -25.447 -5.331 1.00 86.69 84 GLU A CA 1
ATOM 706 C C . GLU A 1 84 ? -7.759 -26.064 -4.721 1.00 86.69 84 GLU A C 1
ATOM 708 O O . GLU A 1 84 ? -7.732 -27.176 -4.209 1.00 86.69 84 GLU A O 1
ATOM 713 N N . PHE A 1 85 ? -8.896 -25.366 -4.787 1.00 84.88 85 PHE A N 1
ATOM 714 C CA . PHE A 1 85 ? -10.149 -25.839 -4.186 1.00 84.88 85 PHE A CA 1
ATOM 715 C C . PHE A 1 85 ? -10.887 -26.888 -5.019 1.00 84.88 85 PHE A C 1
ATOM 717 O O . PHE A 1 85 ? -11.673 -27.652 -4.460 1.00 84.88 85 PHE A O 1
ATOM 724 N N . PHE A 1 86 ? -10.678 -26.903 -6.336 1.00 85.00 86 PHE A N 1
ATOM 725 C CA . PHE A 1 86 ? -11.440 -27.735 -7.271 1.00 85.00 86 PHE A CA 1
ATOM 726 C C . PHE A 1 86 ? -10.572 -28.678 -8.118 1.00 85.00 86 PHE A C 1
ATOM 728 O O . PHE A 1 86 ? -11.108 -29.361 -8.990 1.00 85.00 86 PHE A O 1
ATOM 735 N N . SER A 1 87 ? -9.259 -28.736 -7.883 1.00 71.25 87 SER A N 1
ATOM 736 C CA . SER A 1 87 ? -8.379 -29.731 -8.505 1.00 71.25 87 SER A CA 1
ATOM 737 C C . SER A 1 87 ? -8.627 -31.092 -7.854 1.00 71.25 87 SER A C 1
ATOM 739 O O . SER A 1 87 ? -8.217 -31.321 -6.718 1.00 71.25 87 SER A O 1
ATOM 741 N N . TYR A 1 88 ? -9.329 -31.958 -8.585 1.00 55.16 88 TYR A N 1
ATOM 742 C CA . TYR A 1 88 ? -9.447 -33.398 -8.340 1.00 55.16 88 TYR A CA 1
ATOM 743 C C . TYR A 1 88 ? -8.425 -34.162 -9.180 1.00 55.16 88 TYR A C 1
ATOM 745 O O . TYR A 1 88 ? -8.210 -33.751 -10.346 1.00 55.16 88 TYR A O 1
#

Sequence (88 aa):
MNIRKLSQRPKVFGHFFGISPKQFNDLIKELELLWQEAEHKRKSAYPRKRAVGRGIQYKPSFEQMVAMYFLYTRTYMSHMMLAEFFSY

Radius of gyration: 16.83 Å; Cα contacts (8 Å, |Δi|>4): 37; chains: 1; bounding box: 30×47×37 Å